Protein AF-A0A3P7G3M5-F1 (afdb_monomer)

Structure (mmCIF, N/CA/C/O backbone):
data_AF-A0A3P7G3M5-F1
#
_entry.id   AF-A0A3P7G3M5-F1
#
loop_
_atom_site.group_PDB
_atom_site.id
_atom_site.type_symbol
_atom_site.label_atom_id
_atom_site.label_alt_id
_atom_site.label_comp_id
_atom_site.label_asym_id
_atom_site.label_entity_id
_atom_site.label_seq_id
_atom_site.pdbx_PDB_ins_code
_atom_site.Cartn_x
_atom_site.Cartn_y
_atom_site.Cartn_z
_atom_site.occupancy
_atom_site.B_iso_or_equiv
_atom_site.auth_seq_id
_atom_site.auth_comp_id
_atom_site.auth_asym_id
_atom_site.auth_atom_id
_atom_site.pdbx_PDB_model_num
ATOM 1 N N . MET A 1 1 ? 0.185 27.797 77.629 1.00 41.34 1 MET A N 1
ATOM 2 C CA . MET A 1 1 ? 1.116 28.567 76.775 1.00 41.34 1 MET A CA 1
ATOM 3 C C . MET A 1 1 ? 1.809 27.583 75.846 1.00 41.34 1 MET A C 1
ATOM 5 O O . MET A 1 1 ? 2.399 26.635 76.341 1.00 41.34 1 MET A O 1
ATOM 9 N N . ARG A 1 2 ? 1.623 27.734 74.530 1.00 44.94 2 ARG A N 1
ATOM 10 C CA . ARG A 1 2 ? 2.120 26.836 73.474 1.00 44.94 2 ARG A CA 1
ATOM 11 C C . ARG A 1 2 ? 3.343 27.495 72.835 1.00 44.94 2 ARG A C 1
ATOM 13 O O . ARG A 1 2 ? 3.220 28.604 72.329 1.00 44.94 2 ARG A O 1
ATOM 20 N N . ALA A 1 3 ? 4.488 26.825 72.879 1.00 49.66 3 ALA A N 1
ATOM 21 C CA . ALA A 1 3 ? 5.672 27.153 72.094 1.00 49.66 3 ALA A CA 1
ATOM 22 C C . ALA A 1 3 ? 6.136 25.844 71.447 1.00 49.66 3 ALA A C 1
ATOM 24 O O . ALA A 1 3 ? 6.689 24.977 72.116 1.00 49.66 3 ALA A O 1
ATOM 25 N N . GLU A 1 4 ? 5.813 25.662 70.170 1.00 47.66 4 GLU A N 1
ATOM 26 C CA . GLU A 1 4 ? 6.265 24.513 69.387 1.00 47.66 4 GLU A CA 1
ATOM 27 C C . GLU A 1 4 ? 7.519 24.925 68.621 1.00 47.66 4 GLU A C 1
ATOM 29 O O . GLU A 1 4 ? 7.458 25.580 67.579 1.00 47.66 4 GLU A O 1
ATOM 34 N N . SER A 1 5 ? 8.670 24.575 69.188 1.00 60.69 5 SER A N 1
ATOM 35 C CA . SER A 1 5 ? 9.974 24.734 68.555 1.00 60.69 5 SER A CA 1
ATOM 36 C C . SER A 1 5 ? 10.139 23.690 67.452 1.00 60.69 5 SER A C 1
ATOM 38 O O . SER A 1 5 ? 10.129 22.488 67.706 1.00 60.69 5 SER A O 1
ATOM 40 N N . ARG A 1 6 ? 10.295 24.166 66.215 1.00 52.47 6 ARG A N 1
ATOM 41 C CA . ARG A 1 6 ? 10.628 23.363 65.036 1.00 52.47 6 ARG A CA 1
ATOM 42 C C . ARG A 1 6 ? 12.111 22.994 65.083 1.00 52.47 6 ARG A C 1
ATOM 44 O O . ARG A 1 6 ? 12.956 23.877 64.964 1.00 52.47 6 ARG A O 1
ATOM 51 N N . THR A 1 7 ? 12.435 21.712 65.214 1.00 51.41 7 THR A N 1
ATOM 52 C CA . THR A 1 7 ? 13.789 21.196 64.970 1.00 51.41 7 THR A CA 1
ATOM 53 C C . THR A 1 7 ? 13.814 20.455 63.638 1.00 51.41 7 THR A C 1
ATOM 55 O O . THR A 1 7 ? 13.176 19.415 63.487 1.00 51.41 7 THR A O 1
ATOM 58 N N . ASN A 1 8 ? 14.563 20.998 62.676 1.00 45.44 8 ASN A N 1
ATOM 59 C CA . ASN A 1 8 ? 14.985 20.297 61.467 1.00 45.44 8 ASN A CA 1
ATOM 60 C C . ASN A 1 8 ? 15.850 19.094 61.867 1.00 45.44 8 ASN A C 1
ATOM 62 O O . ASN A 1 8 ? 16.870 19.258 62.533 1.00 45.44 8 ASN A O 1
ATOM 66 N N . SER A 1 9 ? 15.488 17.893 61.430 1.00 54.66 9 SER A N 1
ATOM 67 C CA . SER A 1 9 ? 16.384 16.736 61.438 1.00 54.66 9 SER A CA 1
ATOM 68 C C . SER A 1 9 ? 16.331 16.099 60.059 1.00 54.66 9 SER A C 1
ATOM 70 O O . SER A 1 9 ? 15.367 15.436 59.694 1.00 54.66 9 SER A O 1
ATOM 72 N N . GLN A 1 10 ? 17.362 16.388 59.268 1.00 47.41 10 GLN A N 1
ATOM 73 C CA . GLN A 1 10 ? 17.670 15.679 58.035 1.00 47.41 10 GLN A CA 1
ATOM 74 C C . GLN A 1 10 ? 18.165 14.284 58.433 1.00 47.41 10 GLN A C 1
ATOM 76 O O . GLN A 1 10 ? 19.253 14.155 58.989 1.00 47.41 10 GLN A O 1
ATOM 81 N N . GLN A 1 11 ? 17.365 13.246 58.198 1.00 45.91 11 GLN A N 1
ATOM 82 C CA . GLN A 1 11 ? 17.856 11.870 58.181 1.00 45.91 11 GLN A CA 1
ATOM 83 C C . GLN A 1 11 ? 18.018 11.452 56.723 1.00 45.91 11 GLN A C 1
ATOM 85 O O . GLN A 1 11 ? 17.043 11.328 55.985 1.00 45.91 11 GLN A O 1
ATOM 90 N N . SER A 1 12 ? 19.273 11.291 56.313 1.00 48.16 12 SER A N 1
ATOM 91 C CA . SER A 1 12 ? 19.678 10.752 55.021 1.00 48.16 12 SER A CA 1
ATOM 92 C C . SER A 1 12 ? 19.168 9.316 54.886 1.00 48.16 12 SER A C 1
ATOM 94 O O . SER A 1 12 ? 19.568 8.444 55.657 1.00 48.16 12 SER A O 1
ATOM 96 N N . LEU A 1 13 ? 18.274 9.069 53.928 1.00 49.69 13 LEU A N 1
ATOM 97 C CA . LEU A 1 13 ? 17.876 7.716 53.546 1.00 49.69 13 LEU A CA 1
ATOM 98 C C . LEU A 1 13 ? 19.026 7.055 52.760 1.00 49.69 13 LEU A C 1
ATOM 100 O O . LEU A 1 13 ? 19.619 7.709 51.900 1.00 49.69 13 LEU A O 1
ATOM 104 N N . PRO A 1 14 ? 19.374 5.793 53.066 1.00 45.25 14 PRO A N 1
ATOM 105 C CA . PRO A 1 14 ? 20.473 5.087 52.423 1.00 45.25 14 PRO A CA 1
ATOM 106 C C . PRO A 1 14 ? 20.158 4.794 50.954 1.00 45.25 14 PRO A C 1
ATOM 108 O O . PRO A 1 14 ? 19.070 4.331 50.617 1.00 45.25 14 PRO A O 1
ATOM 111 N N . THR A 1 15 ? 21.145 5.049 50.097 1.00 45.09 15 THR A N 1
ATOM 112 C CA . THR A 1 15 ? 21.175 4.705 48.675 1.00 45.09 15 THR A CA 1
ATOM 113 C C . THR A 1 15 ? 21.096 3.184 48.532 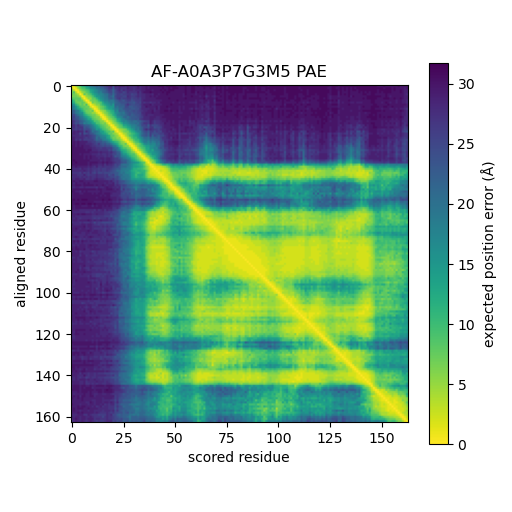1.00 45.09 15 THR A C 1
ATOM 115 O O . THR A 1 15 ? 22.099 2.486 48.674 1.00 45.09 15 THR A O 1
ATOM 118 N N . L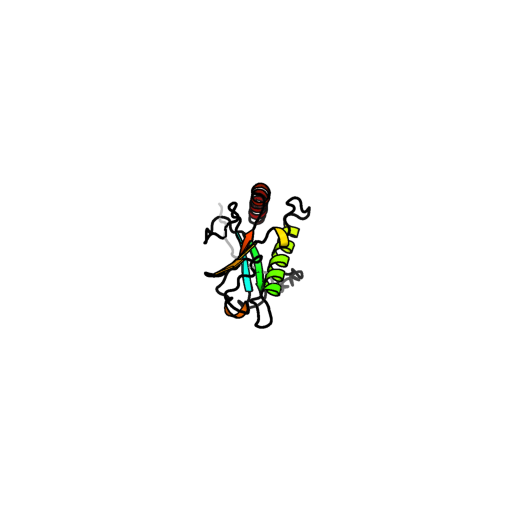EU A 1 16 ? 19.895 2.648 48.321 1.00 44.34 16 LEU A N 1
ATOM 119 C CA . LEU A 1 16 ? 19.744 1.289 47.809 1.00 44.34 16 LEU A CA 1
ATOM 120 C C . LEU A 1 16 ? 20.136 1.301 46.325 1.00 44.34 16 LEU A C 1
ATOM 122 O O . LEU A 1 16 ? 19.801 2.265 45.633 1.00 44.34 16 LEU A O 1
ATOM 126 N N . PRO A 1 17 ? 20.902 0.300 45.860 1.00 46.00 17 PRO A N 1
ATOM 127 C CA . PRO A 1 17 ? 21.402 0.273 44.500 1.00 46.00 17 PRO A CA 1
ATOM 128 C C . PRO A 1 17 ? 20.236 0.173 43.522 1.00 46.00 17 PRO A C 1
ATOM 130 O O . PRO A 1 17 ? 19.291 -0.586 43.732 1.00 46.00 17 PRO A O 1
ATOM 133 N N . ASP A 1 18 ? 20.354 0.989 42.486 1.00 48.81 18 ASP A N 1
ATOM 134 C CA . ASP A 1 18 ? 19.561 1.007 41.269 1.00 48.81 18 ASP A CA 1
ATOM 135 C C . ASP A 1 18 ? 19.656 -0.376 40.600 1.00 48.81 18 ASP A C 1
ATOM 137 O O . ASP A 1 18 ? 20.559 -0.654 39.815 1.00 48.81 18 ASP A O 1
ATOM 141 N N . ASP A 1 19 ? 18.794 -1.302 41.017 1.00 48.22 19 ASP A N 1
ATOM 142 C CA . ASP A 1 19 ? 18.482 -2.503 40.247 1.00 48.22 19 ASP A CA 1
ATOM 143 C C . ASP A 1 19 ? 17.458 -2.053 39.205 1.00 48.22 19 ASP A C 1
ATOM 145 O O . ASP A 1 19 ? 16.248 -2.105 39.429 1.00 48.22 19 ASP A O 1
ATOM 149 N N . ASP A 1 20 ? 17.961 -1.447 38.129 1.00 51.56 20 ASP A N 1
ATOM 150 C CA . ASP A 1 20 ? 17.154 -1.051 36.980 1.00 51.56 20 ASP A CA 1
ATOM 151 C C . ASP A 1 20 ? 16.558 -2.346 36.397 1.00 51.56 20 ASP A C 1
ATOM 153 O O . ASP A 1 20 ? 17.316 -3.216 35.943 1.00 51.56 20 ASP A O 1
ATOM 157 N N . PRO A 1 21 ? 15.231 -2.570 36.483 1.00 48.28 21 PRO A N 1
ATOM 158 C CA . PRO A 1 21 ? 14.643 -3.814 36.028 1.00 48.28 21 PRO A CA 1
ATOM 159 C C . PRO A 1 21 ? 14.906 -3.941 34.532 1.00 48.28 21 PRO A C 1
ATOM 161 O O . PRO A 1 21 ? 14.400 -3.159 33.726 1.00 48.28 21 PRO A O 1
ATOM 164 N N . VAL A 1 22 ? 15.695 -4.952 34.163 1.00 53.56 22 VAL A N 1
ATOM 165 C CA . VAL A 1 22 ? 15.894 -5.366 32.775 1.00 53.56 22 VAL A CA 1
ATOM 166 C C . VAL A 1 22 ? 14.525 -5.758 32.234 1.00 53.56 22 VAL A C 1
ATOM 168 O O . VAL A 1 22 ? 14.063 -6.884 32.414 1.00 53.56 22 VAL A O 1
ATOM 171 N N . TYR A 1 23 ? 13.836 -4.810 31.605 1.00 54.25 23 TYR A N 1
ATOM 172 C CA . TYR A 1 23 ? 12.651 -5.109 30.826 1.00 54.25 23 TYR A CA 1
ATOM 173 C C . TYR A 1 23 ? 13.112 -5.976 29.657 1.00 54.25 23 TYR A C 1
ATOM 175 O O . TYR A 1 23 ? 13.636 -5.476 28.662 1.00 54.25 23 TYR A O 1
ATOM 183 N N . GLU A 1 24 ? 12.941 -7.293 29.782 1.00 45.28 24 GLU A N 1
ATOM 184 C CA . GLU A 1 24 ? 12.955 -8.182 28.629 1.00 45.28 24 GLU A CA 1
ATOM 185 C C . GLU A 1 24 ? 11.772 -7.784 27.747 1.00 45.28 24 GLU A C 1
ATOM 187 O O . GLU A 1 24 ? 10.619 -8.135 28.000 1.00 45.28 24 GLU A O 1
ATOM 192 N N . ILE A 1 25 ? 12.050 -6.960 26.738 1.00 48.84 25 ILE A N 1
ATOM 193 C CA . ILE A 1 25 ? 11.055 -6.585 25.742 1.00 48.84 25 ILE A CA 1
ATOM 194 C C . ILE A 1 25 ? 10.725 -7.874 24.976 1.00 48.84 25 ILE A C 1
ATOM 196 O O . ILE A 1 25 ? 11.638 -8.484 24.408 1.00 48.84 25 ILE A O 1
ATOM 200 N N . PRO A 1 26 ? 9.457 -8.326 24.957 1.00 39.97 26 PRO A N 1
ATOM 201 C CA . PRO A 1 26 ? 9.079 -9.504 24.191 1.00 39.97 26 PRO A CA 1
ATOM 202 C C . PRO A 1 26 ? 9.456 -9.296 22.718 1.00 39.97 26 PRO A C 1
ATOM 204 O O . PRO A 1 26 ? 9.437 -8.153 22.252 1.00 39.97 26 PRO A O 1
ATOM 207 N N . PRO A 1 27 ? 9.780 -10.362 21.961 1.00 44.12 27 PRO A N 1
ATOM 208 C CA . PRO A 1 27 ? 10.059 -10.264 20.534 1.00 44.12 27 PRO A CA 1
ATOM 209 C C . PRO A 1 27 ? 8.760 -9.915 19.800 1.00 44.12 27 PRO A C 1
ATOM 211 O O . PRO A 1 27 ? 8.088 -10.767 19.226 1.00 44.12 27 PRO A O 1
ATOM 214 N N . ASN A 1 28 ? 8.363 -8.649 19.869 1.00 42.62 28 ASN A N 1
ATOM 215 C CA . ASN A 1 28 ? 7.267 -8.117 19.097 1.00 42.62 28 ASN A CA 1
ATOM 216 C C . ASN A 1 28 ? 7.822 -7.878 17.694 1.00 42.62 28 ASN A C 1
ATOM 218 O O . ASN A 1 28 ? 8.893 -7.291 17.540 1.00 42.62 28 ASN A O 1
ATOM 222 N N . ASN A 1 29 ? 7.124 -8.363 16.670 1.00 43.28 29 ASN A N 1
ATOM 223 C CA . ASN A 1 29 ? 7.516 -8.319 15.255 1.00 43.28 29 ASN A CA 1
ATOM 224 C C . ASN A 1 29 ? 7.605 -6.889 14.659 1.00 43.28 29 ASN A C 1
ATOM 226 O O . ASN A 1 29 ? 7.444 -6.689 13.458 1.00 43.28 29 ASN A O 1
ATOM 230 N N . GLU A 1 30 ? 7.907 -5.880 15.465 1.00 43.56 30 GLU A N 1
ATOM 231 C CA . GLU A 1 30 ? 8.041 -4.476 15.096 1.00 43.56 30 GLU A CA 1
ATOM 232 C C . GLU A 1 30 ? 9.486 -4.189 14.664 1.00 43.56 30 GLU A C 1
ATOM 234 O O . GLU A 1 30 ? 10.211 -3.420 15.293 1.00 43.56 30 GLU A O 1
ATOM 239 N N . ARG A 1 31 ? 9.933 -4.826 13.570 1.00 47.72 31 ARG A N 1
ATOM 240 C CA . ARG A 1 31 ? 11.308 -4.683 13.038 1.00 47.72 31 ARG A CA 1
ATOM 241 C C . ARG A 1 31 ? 11.731 -3.243 12.702 1.00 47.72 31 ARG A C 1
ATOM 243 O O . ARG A 1 31 ? 12.909 -3.030 12.446 1.00 47.72 31 ARG A O 1
ATOM 250 N N . CYS A 1 32 ? 10.824 -2.266 12.707 1.00 48.97 32 CYS A N 1
ATOM 251 C CA . CYS A 1 32 ? 11.118 -0.892 12.293 1.00 48.97 32 CYS A CA 1
ATOM 252 C C . CYS A 1 32 ? 11.281 0.135 13.431 1.00 48.97 32 CYS A C 1
ATOM 254 O O . CYS A 1 32 ? 11.642 1.266 13.125 1.00 48.97 32 CYS A O 1
ATOM 256 N N . LEU A 1 33 ? 11.055 -0.192 14.714 1.00 46.25 33 LEU A N 1
ATOM 257 C CA . LEU A 1 33 ? 11.125 0.832 15.782 1.00 46.25 33 LEU A CA 1
ATOM 258 C C . LEU A 1 33 ? 12.450 0.879 16.560 1.00 46.25 33 LEU A C 1
ATOM 260 O O . LEU A 1 33 ? 12.738 1.886 17.197 1.00 46.25 33 LEU A O 1
ATOM 264 N N . THR A 1 34 ? 13.282 -0.164 16.506 1.00 45.03 34 THR A N 1
ATOM 265 C CA . THR A 1 34 ? 14.502 -0.257 17.338 1.00 45.03 34 THR A CA 1
ATOM 266 C C . THR A 1 34 ? 15.811 0.019 16.593 1.00 45.03 34 THR A C 1
ATOM 268 O O . THR A 1 34 ? 16.887 -0.047 17.183 1.00 45.03 34 THR A O 1
ATOM 271 N N . GLY A 1 35 ? 15.751 0.372 15.308 1.00 38.75 35 GLY A N 1
ATOM 272 C CA . GLY A 1 35 ? 16.919 0.763 14.527 1.00 38.75 35 GLY A CA 1
ATOM 273 C C . GLY A 1 35 ? 16.986 2.274 14.357 1.00 38.75 35 GLY A C 1
ATOM 274 O O . GLY A 1 35 ? 16.055 2.876 13.840 1.00 38.75 35 GLY A O 1
ATOM 275 N N . ASN A 1 36 ? 18.121 2.876 14.701 1.00 44.78 36 ASN A N 1
ATOM 276 C CA . ASN A 1 36 ? 18.496 4.273 14.437 1.00 44.78 36 ASN A CA 1
ATOM 277 C C . ASN A 1 36 ? 18.565 4.644 12.924 1.00 44.78 36 ASN A C 1
ATOM 279 O O . ASN A 1 36 ? 19.380 5.470 12.518 1.00 44.78 36 ASN A O 1
ATOM 283 N N . GLY A 1 37 ? 17.768 4.016 12.059 1.00 50.28 37 GLY A N 1
ATOM 284 C CA . GLY A 1 37 ? 17.806 4.160 10.610 1.00 50.28 37 GLY A CA 1
ATOM 285 C C . GLY A 1 37 ? 16.403 4.347 10.053 1.00 50.28 37 GLY A C 1
ATOM 286 O O . GLY A 1 37 ? 15.597 3.424 10.058 1.00 50.28 37 GLY A O 1
ATOM 287 N N . THR A 1 38 ? 16.151 5.540 9.529 1.00 66.12 38 THR A N 1
ATOM 288 C CA . THR A 1 38 ? 14.947 6.026 8.835 1.00 66.12 38 THR A CA 1
ATOM 289 C C . THR A 1 38 ? 14.658 5.298 7.512 1.00 66.12 38 THR A C 1
ATOM 291 O O . THR A 1 38 ? 14.308 5.918 6.514 1.00 66.12 38 THR A O 1
ATOM 294 N N . ASN A 1 39 ? 14.838 3.980 7.462 1.00 82.38 39 ASN A N 1
ATOM 295 C CA . ASN A 1 39 ? 14.709 3.185 6.245 1.00 82.38 39 ASN A CA 1
ATOM 296 C C . ASN A 1 39 ? 13.369 2.445 6.184 1.00 82.38 39 ASN A C 1
ATOM 298 O O . ASN A 1 39 ? 13.295 1.409 5.534 1.00 82.38 39 ASN A O 1
ATOM 302 N N . CYS A 1 40 ? 12.330 2.931 6.862 1.00 86.94 40 CYS A N 1
ATOM 303 C CA . CYS A 1 40 ? 10.996 2.351 6.772 1.00 86.94 40 CYS A CA 1
ATOM 304 C C . CYS A 1 40 ? 10.010 3.369 6.192 1.00 86.94 40 CYS A C 1
ATOM 306 O O . CYS A 1 40 ? 10.090 4.559 6.488 1.00 86.94 40 CYS A O 1
ATOM 308 N N . LEU A 1 41 ? 9.088 2.883 5.367 1.00 90.00 41 LEU A N 1
ATOM 309 C CA . LEU A 1 41 ? 7.962 3.630 4.826 1.00 90.00 41 LEU A CA 1
ATOM 310 C C . LEU A 1 41 ? 6.760 3.408 5.737 1.00 90.00 41 LEU A C 1
ATOM 312 O O . LEU A 1 41 ? 6.452 2.266 6.091 1.00 90.00 41 LEU A O 1
ATOM 316 N N . LYS A 1 42 ? 6.069 4.483 6.109 1.00 91.56 42 LYS A N 1
ATOM 317 C CA . LYS A 1 42 ? 4.790 4.371 6.807 1.00 91.56 42 LYS A CA 1
ATOM 318 C C . LYS A 1 42 ? 3.730 3.895 5.823 1.00 91.56 42 LYS A C 1
ATOM 320 O O . LYS A 1 42 ? 3.651 4.409 4.710 1.00 91.56 42 LYS A O 1
ATOM 325 N N . VAL A 1 43 ? 2.903 2.944 6.245 1.00 91.81 43 VAL A N 1
ATOM 326 C CA . VAL A 1 43 ? 1.791 2.437 5.440 1.00 91.81 43 VAL A CA 1
ATOM 327 C C . VAL A 1 43 ? 0.473 2.807 6.100 1.00 91.81 43 VAL A C 1
ATOM 329 O O . VAL A 1 43 ? 0.197 2.430 7.245 1.00 91.81 43 VAL A O 1
ATOM 332 N N . THR A 1 44 ? -0.348 3.547 5.366 1.00 89.94 44 THR A N 1
ATOM 333 C CA . THR A 1 44 ? -1.717 3.886 5.739 1.00 89.94 44 THR A CA 1
ATOM 334 C C . THR A 1 44 ? -2.709 3.227 4.792 1.00 89.94 44 THR A C 1
ATOM 336 O O . THR A 1 44 ? -2.397 2.910 3.647 1.00 89.94 44 THR A O 1
ATOM 339 N N . VAL A 1 45 ? -3.927 3.016 5.273 1.00 85.75 45 VAL A N 1
ATOM 340 C CA . VAL A 1 45 ? -5.070 2.599 4.462 1.00 85.75 45 VAL A CA 1
ATOM 341 C C . VAL A 1 45 ? -6.009 3.786 4.343 1.00 85.75 45 VAL A C 1
ATOM 343 O O . VAL A 1 45 ? -6.423 4.352 5.357 1.00 85.75 45 VAL A O 1
ATOM 346 N N . SER A 1 46 ? -6.345 4.159 3.111 1.00 76.62 46 SER A N 1
ATOM 347 C CA . SER A 1 46 ? -7.426 5.095 2.830 1.00 76.62 46 SER A CA 1
ATOM 348 C C . SER A 1 46 ? -8.694 4.311 2.529 1.00 76.62 46 SER A C 1
ATOM 350 O O . SER A 1 46 ? -8.726 3.472 1.627 1.00 76.62 46 SER A O 1
ATOM 352 N N . VAL A 1 47 ? -9.751 4.592 3.284 1.00 65.56 47 VAL A N 1
ATOM 353 C CA . VAL A 1 47 ? -11.070 4.021 3.024 1.00 65.56 47 VAL A CA 1
ATOM 354 C C . VAL A 1 47 ? -11.864 5.012 2.177 1.00 65.56 47 VAL A C 1
ATOM 356 O O . VAL A 1 47 ? -12.493 5.928 2.704 1.00 65.56 47 VAL A O 1
ATOM 359 N N . ASP A 1 48 ? -11.822 4.847 0.852 1.00 61.16 48 ASP A N 1
ATOM 360 C CA . ASP A 1 48 ? -12.711 5.566 -0.065 1.00 61.16 48 ASP A CA 1
ATOM 361 C C . ASP A 1 48 ? -13.814 4.633 -0.582 1.00 61.16 48 ASP A C 1
ATOM 363 O O . ASP A 1 48 ? -13.574 3.673 -1.310 1.00 61.16 48 ASP A O 1
ATOM 367 N N . PHE A 1 49 ? -15.063 4.961 -0.250 1.00 53.88 49 PHE A N 1
ATOM 368 C CA . PHE A 1 49 ? -16.263 4.260 -0.719 1.00 53.88 49 PHE A CA 1
ATOM 369 C C . PHE A 1 49 ? -16.526 4.410 -2.220 1.00 53.88 49 PHE A C 1
ATOM 371 O O . PHE A 1 49 ? -17.504 3.853 -2.729 1.00 53.88 49 PHE A O 1
ATOM 378 N N . SER A 1 50 ? -15.741 5.236 -2.914 1.00 59.97 50 SER A N 1
ATOM 379 C CA . SER A 1 50 ? -15.877 5.443 -4.349 1.00 59.97 50 SER A CA 1
ATOM 380 C C . SER A 1 50 ? -15.231 4.330 -5.179 1.00 59.97 50 SER A C 1
ATOM 382 O O . SER A 1 50 ? -15.622 4.159 -6.332 1.00 59.97 50 SER A O 1
ATOM 384 N N . GLY A 1 51 ? -14.268 3.582 -4.616 1.00 55.53 51 GLY A N 1
ATOM 385 C CA . GLY A 1 51 ? -13.442 2.632 -5.370 1.00 55.53 51 GLY A CA 1
ATOM 386 C C . GLY A 1 51 ? -12.546 3.299 -6.423 1.00 55.53 51 GLY A C 1
ATOM 387 O O . GLY A 1 51 ? -12.011 2.619 -7.295 1.00 55.53 51 GLY A O 1
ATOM 388 N N . LEU A 1 52 ? -12.412 4.628 -6.381 1.00 58.88 52 LEU A N 1
ATOM 389 C CA . LEU A 1 52 ? -11.574 5.403 -7.286 1.00 58.88 52 LEU A CA 1
ATOM 390 C C . LEU A 1 52 ? -10.279 5.799 -6.580 1.00 58.88 52 LEU A C 1
ATOM 392 O O . LEU A 1 52 ? -10.271 6.167 -5.408 1.00 58.88 52 LEU A O 1
ATOM 396 N N . LEU A 1 53 ? -9.193 5.814 -7.343 1.00 56.66 53 LEU A N 1
ATOM 397 C CA . LEU A 1 53 ? -7.890 6.313 -6.920 1.00 56.66 53 LEU A CA 1
ATOM 398 C C . LEU A 1 53 ? -7.922 7.850 -6.847 1.00 56.66 53 LEU A C 1
ATOM 400 O O . LEU A 1 53 ? -7.500 8.545 -7.772 1.00 56.66 53 LEU A O 1
ATOM 404 N N . ARG A 1 54 ? -8.522 8.405 -5.788 1.00 58.56 54 ARG A N 1
ATOM 405 C CA . ARG A 1 54 ? -8.621 9.859 -5.601 1.00 58.56 54 ARG A CA 1
ATOM 406 C C . ARG A 1 54 ? -7.399 10.419 -4.851 1.00 58.56 54 ARG A C 1
ATOM 408 O O . ARG A 1 54 ? -6.959 9.814 -3.864 1.00 58.56 54 ARG A O 1
ATOM 415 N N . PRO A 1 55 ? -6.881 11.595 -5.257 1.00 55.16 55 PRO A N 1
ATOM 416 C CA . PRO A 1 55 ? -5.821 12.293 -4.532 1.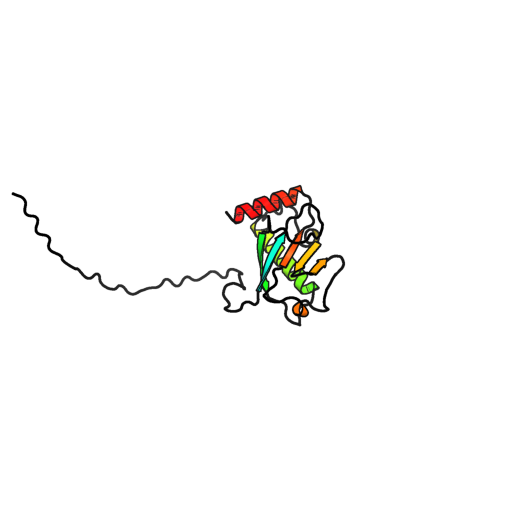00 55.16 55 PRO A CA 1
ATOM 417 C C . PRO A 1 55 ? -6.210 12.661 -3.093 1.00 55.16 55 PRO A C 1
ATOM 419 O O . PRO A 1 55 ? -7.392 12.763 -2.759 1.00 55.16 55 PRO A O 1
ATOM 422 N N . ARG A 1 56 ? -5.182 12.849 -2.254 1.00 55.38 56 ARG A N 1
ATOM 423 C CA . ARG A 1 56 ? -5.227 13.015 -0.788 1.00 55.38 56 ARG A CA 1
ATOM 424 C C . ARG A 1 56 ? -6.460 13.724 -0.205 1.00 55.38 56 ARG A C 1
ATOM 426 O O . ARG A 1 56 ? -6.636 14.930 -0.349 1.00 55.38 56 ARG A O 1
ATOM 433 N N . SER A 1 57 ? -7.208 12.975 0.606 1.00 54.00 57 SER A N 1
ATOM 434 C CA . SER A 1 57 ? -7.987 13.491 1.734 1.00 54.00 57 SER A CA 1
ATOM 435 C C . SER A 1 57 ? -7.453 12.800 2.985 1.00 54.00 57 SER A C 1
ATOM 437 O O . SER A 1 57 ? -7.634 11.599 3.135 1.00 54.00 57 SER A O 1
ATOM 439 N N . LEU A 1 58 ? -6.802 13.556 3.874 1.00 55.34 58 LEU A N 1
ATOM 440 C CA . LEU A 1 58 ? -6.242 13.047 5.138 1.00 55.34 58 LEU A CA 1
ATOM 441 C C . LEU A 1 58 ? -7.316 12.554 6.126 1.00 55.34 58 LEU A C 1
ATOM 443 O O . LEU A 1 58 ? -6.999 11.903 7.120 1.00 55.34 58 LEU A O 1
ATOM 447 N N . ALA A 1 59 ? -8.588 12.892 5.901 1.00 54.56 59 ALA A N 1
ATOM 448 C CA . ALA A 1 59 ? -9.673 12.476 6.777 1.00 54.56 59 ALA A CA 1
ATOM 449 C C . ALA A 1 59 ? -9.952 10.972 6.603 1.00 54.56 59 ALA A C 1
ATOM 451 O O . ALA A 1 59 ? -10.493 10.566 5.577 1.00 54.56 59 ALA A O 1
ATOM 452 N N . GLY A 1 60 ? -9.609 10.167 7.615 1.00 64.75 60 GLY A N 1
ATOM 453 C CA . GLY A 1 60 ? -9.948 8.739 7.682 1.00 64.75 60 GLY A CA 1
ATOM 454 C C . GLY A 1 60 ? -8.829 7.765 7.305 1.00 64.75 60 GLY A C 1
ATOM 455 O O . GLY A 1 60 ? -9.105 6.583 7.123 1.00 64.75 60 GLY A O 1
ATOM 456 N N . GLU A 1 61 ? -7.582 8.226 7.184 1.00 73.94 61 GLU A N 1
ATOM 457 C CA . GLU A 1 61 ? -6.443 7.332 6.954 1.00 73.94 61 GLU A CA 1
ATOM 458 C C . GLU A 1 61 ? -6.005 6.649 8.254 1.00 73.94 61 GLU A C 1
ATOM 460 O O . GLU A 1 61 ? -5.757 7.306 9.268 1.00 73.94 61 GLU A O 1
ATOM 465 N N . VAL A 1 62 ? -5.874 5.323 8.218 1.00 81.38 62 VAL A N 1
ATOM 466 C CA . VAL A 1 62 ? -5.444 4.522 9.371 1.00 81.38 62 VAL A CA 1
ATOM 467 C C . VAL A 1 62 ? -4.049 3.983 9.113 1.00 81.38 62 VAL A C 1
ATOM 469 O O . VAL A 1 62 ? -3.806 3.347 8.091 1.00 81.38 62 VAL A O 1
ATOM 472 N N . SER A 1 63 ? -3.129 4.215 10.047 1.00 86.81 63 SER A N 1
ATOM 473 C CA . SER A 1 63 ? -1.79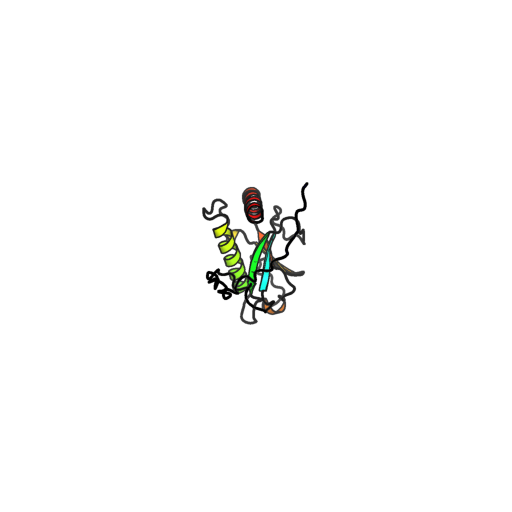3 3.619 9.993 1.00 86.81 63 SER A CA 1
ATOM 474 C C . SER A 1 63 ? -1.880 2.133 10.328 1.00 86.81 63 SER A C 1
ATOM 476 O O . SER A 1 63 ? -2.294 1.784 11.432 1.00 86.81 63 SER A O 1
ATOM 478 N N . ILE A 1 64 ? -1.458 1.270 9.404 1.00 88.62 64 ILE A N 1
ATOM 479 C CA . ILE A 1 64 ? -1.438 -0.187 9.619 1.00 88.62 64 ILE A CA 1
ATOM 480 C C . ILE A 1 64 ? -0.047 -0.716 9.972 1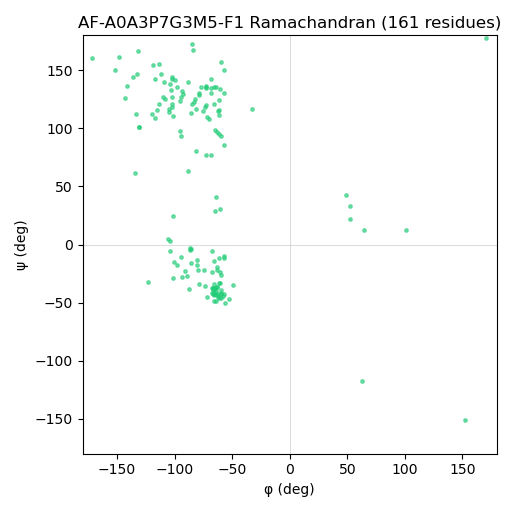.00 88.62 64 ILE A C 1
ATOM 482 O O . ILE A 1 64 ? 0.083 -1.826 10.481 1.00 88.62 64 ILE A O 1
ATOM 486 N N . GLY A 1 65 ? 0.996 0.088 9.749 1.00 90.75 65 GLY A N 1
ATOM 487 C CA . GLY A 1 65 ? 2.351 -0.234 10.172 1.00 90.75 65 GLY A CA 1
ATOM 488 C C . GLY A 1 65 ? 3.409 0.408 9.291 1.00 90.75 65 GLY A C 1
ATOM 489 O O . GLY A 1 65 ? 3.207 1.484 8.726 1.00 90.75 65 GLY A O 1
ATOM 490 N N . PHE A 1 66 ? 4.546 -0.272 9.203 1.00 91.88 66 PHE A N 1
ATOM 491 C CA . PHE A 1 66 ? 5.718 0.176 8.468 1.00 91.88 66 PHE A CA 1
ATOM 492 C C . PHE A 1 66 ? 6.300 -0.983 7.669 1.00 91.88 66 PHE A C 1
ATOM 494 O O . PHE A 1 66 ? 6.328 -2.115 8.153 1.00 91.88 66 PHE A O 1
ATOM 501 N N . ILE A 1 67 ? 6.808 -0.681 6.480 1.00 92.75 67 ILE A N 1
ATOM 502 C CA . ILE A 1 67 ? 7.574 -1.622 5.659 1.00 92.75 67 ILE A CA 1
ATOM 503 C C . ILE A 1 67 ? 8.978 -1.089 5.428 1.00 92.75 67 ILE A C 1
ATOM 505 O O . ILE A 1 67 ? 9.210 0.116 5.455 1.00 92.75 67 ILE A O 1
ATOM 509 N N . GLN A 1 68 ? 9.921 -1.985 5.177 1.00 91.56 68 GLN A N 1
ATOM 510 C CA . GLN A 1 68 ? 11.288 -1.605 4.853 1.00 91.56 68 GLN A CA 1
ATOM 511 C C . GLN A 1 68 ? 11.345 -0.921 3.478 1.00 91.56 68 GLN A C 1
ATOM 513 O O . GLN A 1 68 ? 10.663 -1.331 2.539 1.00 91.56 68 GLN A O 1
ATOM 518 N N . LEU A 1 69 ? 12.199 0.096 3.344 1.00 91.62 69 LEU A N 1
ATOM 519 C CA . LEU A 1 69 ? 12.497 0.714 2.057 1.00 91.62 69 LEU A CA 1
ATOM 520 C C . LEU A 1 69 ? 13.017 -0.361 1.083 1.00 91.62 69 LEU A C 1
ATOM 522 O O . LEU A 1 69 ? 13.929 -1.112 1.452 1.00 91.62 69 LEU A O 1
ATOM 526 N N . PRO A 1 70 ? 12.470 -0.452 -0.141 1.00 92.00 70 PRO A N 1
ATOM 527 C CA . PRO A 1 70 ? 12.872 -1.477 -1.090 1.00 92.00 70 PRO A CA 1
ATOM 528 C C . PRO A 1 70 ? 14.326 -1.275 -1.522 1.00 92.00 70 PRO A C 1
ATOM 530 O O . PRO A 1 70 ? 14.756 -0.163 -1.825 1.00 92.00 70 PRO A O 1
ATOM 533 N N . SER A 1 71 ? 15.090 -2.366 -1.565 1.00 91.81 71 SER A N 1
ATOM 534 C CA . SER A 1 71 ? 16.427 -2.385 -2.163 1.00 91.81 71 SER A CA 1
ATOM 535 C C . SER A 1 71 ? 16.346 -2.624 -3.673 1.00 91.81 71 SER A C 1
ATOM 537 O O . SER A 1 71 ? 15.299 -2.984 -4.210 1.00 91.81 71 SER A O 1
ATOM 539 N N . SER A 1 72 ? 17.480 -2.507 -4.368 1.00 90.88 72 SER A N 1
ATOM 540 C CA . SER A 1 72 ? 17.584 -2.763 -5.812 1.00 90.88 72 SER A CA 1
ATOM 541 C C . SER A 1 72 ? 17.242 -4.198 -6.242 1.00 90.88 72 SER A C 1
ATOM 543 O O . SER A 1 72 ? 17.106 -4.461 -7.433 1.00 90.88 72 SER A O 1
ATOM 545 N N . THR A 1 73 ? 17.109 -5.133 -5.296 1.00 92.44 73 THR A N 1
ATOM 546 C CA . THR A 1 73 ? 16.715 -6.527 -5.555 1.00 92.44 73 THR A CA 1
ATOM 547 C C . THR A 1 73 ? 15.215 -6.772 -5.397 1.00 92.44 73 THR A C 1
ATOM 549 O O . THR A 1 73 ? 14.748 -7.858 -5.728 1.00 92.44 73 THR A O 1
ATOM 552 N N . ILE A 1 74 ? 14.466 -5.813 -4.848 1.00 93.94 74 ILE A N 1
ATOM 553 C CA . ILE A 1 74 ? 13.023 -5.936 -4.633 1.00 93.94 74 ILE A CA 1
ATOM 554 C C . ILE A 1 74 ? 12.307 -5.534 -5.919 1.00 93.94 74 ILE A C 1
ATOM 556 O O . ILE A 1 74 ? 12.469 -4.411 -6.391 1.00 93.94 74 ILE A O 1
ATOM 560 N N . THR A 1 75 ? 11.522 -6.451 -6.482 1.00 95.06 75 THR A N 1
ATOM 561 C CA . THR A 1 75 ? 10.622 -6.148 -7.600 1.00 95.06 75 THR A CA 1
ATOM 562 C C . THR A 1 75 ? 9.309 -5.574 -7.082 1.00 95.06 75 THR A C 1
ATOM 564 O O . THR A 1 75 ? 9.014 -5.645 -5.886 1.00 95.06 75 THR A O 1
ATOM 567 N N . TRP A 1 76 ? 8.503 -5.018 -7.982 1.00 94.88 76 TRP A N 1
ATOM 568 C CA . TRP A 1 76 ? 7.178 -4.532 -7.620 1.00 94.88 76 TRP A CA 1
ATOM 569 C C . TRP A 1 76 ? 6.289 -5.640 -7.054 1.00 94.88 76 TRP A C 1
ATOM 571 O O . TRP A 1 76 ? 5.641 -5.425 -6.044 1.00 94.88 76 TRP A O 1
ATOM 581 N N . GLU A 1 77 ? 6.346 -6.848 -7.607 1.00 93.56 77 GLU A N 1
ATOM 582 C CA . GLU A 1 77 ? 5.550 -7.986 -7.136 1.00 93.56 77 GLU A CA 1
ATOM 583 C C . GLU A 1 77 ? 5.944 -8.417 -5.715 1.00 93.56 77 GLU A C 1
ATOM 585 O O . GLU A 1 77 ? 5.087 -8.775 -4.909 1.00 93.56 77 GLU A O 1
ATOM 590 N N . ILE A 1 78 ? 7.241 -8.364 -5.386 1.00 94.75 78 ILE A N 1
ATOM 591 C CA . ILE A 1 78 ? 7.722 -8.640 -4.024 1.00 94.75 78 ILE A CA 1
ATOM 592 C C . ILE A 1 78 ? 7.241 -7.544 -3.069 1.00 94.75 78 ILE A C 1
ATOM 594 O O . ILE A 1 78 ? 6.820 -7.837 -1.954 1.00 94.75 78 ILE A O 1
ATOM 598 N N . PHE A 1 79 ? 7.284 -6.285 -3.503 1.00 95.06 79 PHE A N 1
ATOM 599 C CA . PHE A 1 79 ? 6.816 -5.160 -2.701 1.00 95.06 79 PHE A CA 1
ATOM 600 C C . PHE A 1 79 ? 5.297 -5.204 -2.464 1.00 95.06 79 PHE A C 1
ATOM 602 O O . PHE A 1 79 ? 4.851 -5.008 -1.334 1.00 95.06 79 PHE A O 1
ATOM 609 N N . ASP A 1 80 ? 4.515 -5.538 -3.493 1.00 94.62 80 ASP A N 1
ATOM 610 C CA . ASP A 1 80 ? 3.070 -5.754 -3.399 1.00 94.62 80 ASP A CA 1
ATOM 611 C C . ASP A 1 80 ? 2.763 -6.865 -2.376 1.00 94.62 80 ASP A C 1
ATOM 613 O O . ASP A 1 80 ? 1.914 -6.696 -1.502 1.00 94.62 80 ASP A O 1
ATOM 617 N N . ALA A 1 81 ? 3.511 -7.975 -2.414 1.00 94.31 81 ALA A N 1
ATOM 618 C CA . ALA A 1 81 ? 3.352 -9.077 -1.466 1.00 94.31 81 ALA A CA 1
ATOM 619 C C . ALA A 1 81 ? 3.664 -8.678 -0.009 1.00 94.31 81 ALA A C 1
ATOM 621 O O . ALA A 1 81 ? 2.983 -9.136 0.911 1.00 94.31 81 ALA A O 1
ATOM 622 N N . GLU A 1 82 ? 4.654 -7.810 0.223 1.00 94.62 82 GLU A N 1
ATOM 623 C CA . GLU A 1 82 ? 4.943 -7.274 1.562 1.00 94.62 82 GLU A CA 1
ATOM 624 C C . GLU A 1 82 ? 3.804 -6.377 2.075 1.00 94.62 82 GLU A C 1
ATOM 626 O O . GLU A 1 82 ? 3.444 -6.451 3.252 1.00 94.62 82 GLU A O 1
ATOM 631 N N . LEU A 1 83 ? 3.180 -5.580 1.198 1.00 94.38 83 LEU A N 1
ATOM 632 C CA . LEU A 1 83 ? 1.996 -4.789 1.549 1.00 94.38 83 LEU A CA 1
ATOM 633 C C . LEU A 1 83 ? 0.790 -5.674 1.876 1.00 94.38 83 LEU A C 1
ATOM 635 O O . LEU A 1 83 ? 0.103 -5.424 2.867 1.00 94.38 83 LEU A O 1
ATOM 639 N N . PHE A 1 84 ? 0.549 -6.719 1.081 1.00 93.88 84 PHE A N 1
ATOM 640 C CA . PHE A 1 84 ? -0.527 -7.682 1.329 1.00 93.88 84 PHE A CA 1
ATOM 641 C C . PHE A 1 84 ? -0.359 -8.366 2.674 1.00 93.88 84 PHE A C 1
ATOM 643 O O . PHE A 1 84 ? -1.294 -8.411 3.470 1.00 93.88 84 PHE A O 1
ATOM 650 N N . LYS A 1 85 ? 0.862 -8.812 2.967 1.00 93.62 85 LYS A N 1
ATOM 651 C CA . LYS A 1 85 ? 1.191 -9.423 4.246 1.00 93.62 85 LYS A CA 1
ATOM 652 C C . LYS A 1 85 ? 0.983 -8.460 5.413 1.00 93.62 85 LYS A C 1
ATOM 654 O O . LYS A 1 85 ? 0.375 -8.852 6.403 1.00 93.62 85 LYS A O 1
ATOM 659 N N . LEU A 1 86 ? 1.442 -7.210 5.304 1.00 93.19 86 LEU A N 1
ATOM 660 C CA . LEU A 1 86 ? 1.221 -6.207 6.349 1.00 93.19 86 LEU A CA 1
ATOM 661 C C . LEU A 1 86 ? -0.277 -5.972 6.590 1.00 93.19 86 LEU A C 1
ATOM 663 O O . LEU A 1 86 ? -0.709 -5.857 7.737 1.00 93.19 86 LEU A O 1
ATOM 667 N N . PHE A 1 87 ? -1.064 -5.905 5.515 1.00 90.88 87 PHE A N 1
ATOM 668 C CA . PHE A 1 87 ? -2.508 -5.749 5.606 1.00 90.88 87 PHE A CA 1
ATOM 669 C C . PHE A 1 87 ? -3.169 -6.955 6.278 1.00 90.88 87 PHE A C 1
ATOM 671 O O . PHE A 1 87 ? -3.940 -6.765 7.214 1.00 90.88 87 PHE A O 1
ATOM 678 N N . ASP A 1 88 ? -2.838 -8.179 5.867 1.00 89.75 88 ASP A N 1
ATOM 679 C CA . ASP A 1 88 ? -3.399 -9.404 6.446 1.00 89.75 88 ASP A CA 1
ATOM 680 C C . ASP A 1 88 ? -3.000 -9.575 7.922 1.00 89.75 88 ASP A C 1
ATOM 682 O O . ASP A 1 88 ? -3.840 -9.926 8.751 1.00 89.75 88 ASP A O 1
ATOM 686 N N . ASP A 1 89 ? -1.751 -9.257 8.280 1.00 89.81 89 ASP A N 1
ATOM 687 C CA . ASP A 1 89 ? -1.267 -9.260 9.666 1.00 89.81 89 ASP A CA 1
ATOM 688 C C . ASP A 1 89 ? -2.018 -8.230 10.525 1.00 89.81 89 ASP A C 1
ATOM 690 O O . ASP A 1 89 ? -2.293 -8.472 11.705 1.00 89.81 89 ASP A O 1
ATOM 694 N N . TYR A 1 90 ? -2.362 -7.074 9.951 1.00 88.00 90 TYR A N 1
ATOM 695 C CA . TYR A 1 90 ? -3.180 -6.071 10.623 1.00 88.00 90 TYR A CA 1
ATOM 696 C C . TYR A 1 90 ? -4.644 -6.533 10.731 1.00 88.00 90 TYR A C 1
ATOM 698 O O . TYR A 1 90 ? -5.209 -6.484 11.823 1.00 88.00 90 TYR A O 1
ATOM 706 N N . MET A 1 91 ? -5.242 -7.071 9.661 1.00 84.50 91 MET A N 1
ATOM 707 C CA . MET A 1 91 ? -6.602 -7.628 9.677 1.00 84.50 91 MET A CA 1
ATOM 708 C C . MET A 1 91 ? -6.749 -8.741 10.715 1.00 84.50 91 MET A C 1
ATOM 710 O O . MET A 1 91 ? -7.713 -8.744 11.472 1.00 84.50 91 MET A O 1
ATOM 714 N N . ALA A 1 92 ? -5.770 -9.640 10.830 1.00 86.19 92 ALA A N 1
ATOM 715 C CA . ALA A 1 92 ? -5.795 -10.729 11.804 1.00 86.19 92 ALA A CA 1
ATOM 716 C C . ALA A 1 92 ? -5.874 -10.241 13.263 1.00 86.19 92 ALA A C 1
ATOM 718 O O . ALA A 1 92 ? -6.389 -10.957 14.124 1.00 86.19 92 ALA A O 1
ATOM 719 N N . LYS A 1 93 ? -5.385 -9.026 13.552 1.00 85.00 93 LYS A N 1
ATOM 720 C CA . LYS A 1 93 ? -5.466 -8.414 14.887 1.00 85.00 93 LYS A CA 1
ATOM 721 C C . LYS A 1 93 ? -6.844 -7.825 15.180 1.00 85.00 93 LYS A C 1
ATOM 723 O O . LYS A 1 93 ? -7.265 -7.846 16.333 1.00 85.00 93 LYS A O 1
ATOM 728 N N . ILE A 1 94 ? -7.523 -7.290 14.167 1.00 82.44 94 ILE A N 1
ATOM 729 C CA . ILE A 1 94 ? -8.764 -6.517 14.346 1.00 82.44 94 ILE A CA 1
ATOM 730 C C . ILE A 1 94 ? -10.023 -7.331 14.024 1.00 82.44 94 ILE A C 1
ATOM 732 O O . ILE A 1 94 ? -11.084 -7.096 14.594 1.00 82.44 94 ILE A O 1
ATOM 736 N N . ASP A 1 95 ? -9.893 -8.296 13.118 1.00 80.62 95 ASP A N 1
ATOM 737 C CA . ASP A 1 95 ? -10.944 -9.170 12.615 1.00 80.62 95 ASP A CA 1
ATOM 738 C C . ASP A 1 95 ? -10.436 -10.619 12.587 1.00 80.62 95 ASP A C 1
ATOM 740 O O . ASP A 1 95 ? -10.344 -11.285 11.554 1.00 80.62 95 ASP A O 1
ATOM 744 N N . SER A 1 96 ? -10.088 -11.131 13.767 1.00 78.00 96 SER A N 1
ATOM 745 C CA . SER A 1 96 ? -9.599 -12.504 13.948 1.00 78.00 96 SER A CA 1
ATOM 746 C C . SER A 1 96 ? -10.609 -13.574 13.512 1.00 78.00 96 SER A C 1
ATOM 748 O O . SER A 1 96 ? -10.217 -14.686 13.156 1.00 78.00 96 SER A O 1
ATOM 750 N N . ASN A 1 97 ? -11.901 -13.235 13.493 1.00 80.56 97 ASN A N 1
ATOM 751 C CA . ASN A 1 97 ? -12.976 -14.113 13.034 1.00 80.56 97 ASN A CA 1
ATOM 752 C C . ASN A 1 97 ? -13.206 -14.046 11.516 1.00 80.56 97 ASN A C 1
ATOM 754 O O . ASN A 1 97 ? -14.050 -14.791 11.018 1.00 80.56 97 ASN A O 1
ATOM 758 N N . LYS A 1 98 ? -12.488 -13.173 10.790 1.00 77.75 98 LYS A N 1
ATOM 759 C CA . LYS A 1 98 ? -12.698 -12.888 9.361 1.00 77.75 98 LYS A CA 1
ATOM 760 C C . LYS A 1 98 ? -14.150 -12.523 9.029 1.00 77.75 98 LYS A C 1
ATOM 762 O O . LYS A 1 98 ? -14.647 -12.861 7.958 1.00 77.75 98 LYS A O 1
ATOM 767 N N . ALA A 1 99 ? -14.843 -11.861 9.953 1.00 75.25 99 ALA A N 1
ATOM 768 C CA . ALA A 1 99 ? -16.246 -11.499 9.802 1.00 75.25 99 ALA A CA 1
ATOM 769 C C . ALA A 1 99 ? -16.468 -10.448 8.704 1.00 75.25 99 ALA A C 1
ATOM 771 O O . ALA A 1 99 ? -17.571 -10.353 8.172 1.00 75.25 99 ALA A O 1
ATOM 772 N N . LEU A 1 100 ? -15.441 -9.662 8.370 1.00 74.50 100 LEU A N 1
ATOM 773 C CA . LEU A 1 100 ? -15.486 -8.688 7.281 1.00 74.50 100 LEU A CA 1
ATOM 774 C C . LEU A 1 100 ? -15.271 -9.328 5.906 1.00 74.50 100 LEU A C 1
ATOM 776 O O . LEU A 1 100 ? -15.482 -8.654 4.900 1.00 74.50 100 LEU A O 1
ATOM 780 N N . GLU A 1 101 ? -14.812 -10.585 5.866 1.00 75.44 101 GLU A N 1
ATOM 781 C CA . GLU A 1 101 ? -14.426 -11.311 4.647 1.00 75.44 101 GLU A CA 1
ATOM 782 C C . GLU A 1 101 ? -13.424 -10.538 3.762 1.00 75.44 101 GLU A C 1
ATOM 784 O O . GLU A 1 101 ? -13.277 -10.812 2.574 1.00 75.44 101 GLU A O 1
ATOM 789 N N . LEU A 1 102 ? -12.688 -9.585 4.345 1.00 76.69 102 LEU A N 1
ATOM 790 C CA . LEU A 1 102 ? -11.674 -8.804 3.646 1.00 76.69 102 LEU A CA 1
ATOM 791 C C . LEU A 1 102 ? -10.381 -9.611 3.559 1.00 76.69 102 LEU A C 1
ATOM 793 O O . LEU A 1 102 ? -9.750 -9.914 4.571 1.00 76.69 102 LEU A O 1
ATOM 797 N N . ASN A 1 103 ? -9.972 -9.935 2.338 1.00 79.50 103 ASN A N 1
ATOM 798 C CA . ASN A 1 103 ? -8.643 -10.464 2.055 1.00 79.50 103 ASN A CA 1
ATOM 799 C C . ASN A 1 103 ? -7.832 -9.440 1.252 1.00 79.50 103 ASN A C 1
ATOM 801 O O . ASN A 1 103 ? -8.391 -8.686 0.452 1.00 79.50 103 ASN A O 1
ATOM 805 N N . SER A 1 104 ? -6.519 -9.403 1.479 1.00 82.69 104 SER A N 1
ATOM 806 C CA . SER A 1 104 ? -5.601 -8.481 0.802 1.00 82.69 104 SER A CA 1
ATOM 807 C C . SER A 1 104 ? -5.720 -8.527 -0.726 1.00 82.69 104 SER A C 1
ATOM 809 O O . SER A 1 104 ? -5.840 -7.480 -1.355 1.00 82.69 104 SER A O 1
ATOM 811 N N . HIS A 1 105 ? -5.751 -9.723 -1.315 1.00 83.06 105 HIS A N 1
ATOM 812 C CA . HIS A 1 105 ? -5.747 -9.925 -2.767 1.00 83.06 105 HIS A CA 1
ATOM 813 C C . HIS A 1 105 ? -6.997 -9.416 -3.500 1.00 83.06 105 HIS A C 1
ATOM 815 O O . HIS A 1 105 ? -6.891 -8.978 -4.641 1.00 83.06 105 HIS A O 1
ATOM 821 N N . GLU A 1 106 ? -8.172 -9.481 -2.881 1.00 82.19 106 GLU A N 1
ATOM 822 C CA . GLU A 1 106 ? -9.430 -8.997 -3.462 1.00 82.19 106 GLU A CA 1
ATOM 823 C C . GLU A 1 106 ? -9.720 -7.554 -3.047 1.00 82.19 106 GLU A C 1
ATOM 825 O O . GLU A 1 106 ? -10.382 -6.818 -3.784 1.00 82.19 106 GLU A O 1
ATOM 830 N N . S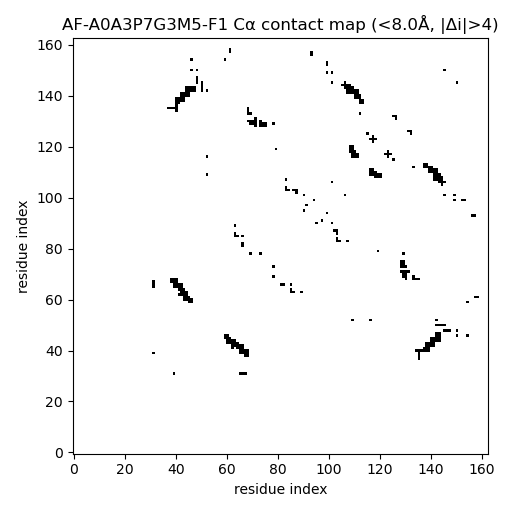ER A 1 107 ? -9.217 -7.141 -1.879 1.00 84.06 107 SER A N 1
ATOM 831 C CA . SER A 1 107 ? -9.494 -5.816 -1.330 1.00 84.06 107 SER A CA 1
ATOM 832 C C . SER A 1 107 ? -8.506 -4.770 -1.823 1.00 84.06 107 SER A C 1
ATOM 834 O O . SER A 1 107 ? -8.909 -3.645 -2.067 1.00 84.06 107 SER A O 1
ATOM 836 N N . ILE A 1 108 ? -7.218 -5.066 -1.977 1.00 88.81 108 ILE A N 1
ATOM 837 C CA . ILE A 1 108 ? -6.229 -4.046 -2.345 1.00 88.81 108 ILE A CA 1
ATOM 838 C C . ILE A 1 108 ? -6.179 -3.895 -3.865 1.00 88.81 108 ILE A C 1
ATOM 840 O O . ILE A 1 108 ? -5.710 -4.778 -4.574 1.00 88.81 108 ILE A O 1
ATOM 844 N N . ILE A 1 109 ? -6.613 -2.738 -4.366 1.00 88.69 109 ILE A N 1
ATOM 845 C CA . ILE A 1 109 ? -6.556 -2.418 -5.806 1.00 88.69 109 ILE A CA 1
ATOM 846 C C . ILE A 1 109 ? -5.268 -1.709 -6.211 1.00 88.69 109 ILE A C 1
ATOM 848 O O . ILE A 1 109 ? -4.880 -1.709 -7.378 1.00 88.69 109 ILE A O 1
ATOM 852 N N . GLY A 1 110 ? -4.615 -1.062 -5.255 1.00 90.75 110 GLY A N 1
ATOM 853 C CA . GLY A 1 110 ? -3.501 -0.185 -5.543 1.00 90.75 110 GLY A CA 1
ATOM 854 C C . GLY A 1 110 ? -3.064 0.614 -4.337 1.00 90.75 110 GLY A C 1
ATOM 855 O O . GLY A 1 110 ? -3.654 0.534 -3.257 1.00 90.75 110 GLY A O 1
ATOM 856 N N . TYR A 1 111 ? -2.022 1.405 -4.535 1.00 91.81 111 TYR A N 1
ATOM 857 C CA . TYR A 1 111 ? -1.496 2.290 -3.513 1.00 91.81 111 TYR A CA 1
ATOM 858 C C . TYR A 1 111 ? -0.829 3.519 -4.125 1.00 91.81 111 TYR A C 1
ATOM 860 O O . TYR A 1 111 ? -0.295 3.488 -5.233 1.00 91.81 111 TYR A O 1
ATOM 868 N N . GLU A 1 112 ? -0.867 4.622 -3.391 1.00 90.94 112 GLU A N 1
ATOM 869 C CA . GLU A 1 112 ? -0.231 5.884 -3.756 1.00 90.94 112 GLU A CA 1
ATOM 870 C C . GLU A 1 112 ? 1.063 6.078 -2.971 1.00 90.94 112 GLU A C 1
ATOM 872 O O . GLU A 1 112 ? 1.146 5.756 -1.783 1.00 90.94 112 GLU A O 1
ATOM 877 N N . PHE A 1 113 ? 2.057 6.640 -3.650 1.00 90.25 113 PHE A N 1
ATOM 878 C CA . PHE A 1 113 ? 3.266 7.177 -3.049 1.00 90.25 113 PHE A CA 1
ATOM 879 C C . PHE A 1 113 ? 3.693 8.430 -3.816 1.00 90.25 113 PHE A C 1
ATOM 881 O O . PHE A 1 113 ? 3.864 8.415 -5.036 1.00 90.25 113 PHE A O 1
ATOM 888 N N . GLY A 1 114 ? 3.872 9.538 -3.095 1.00 86.44 114 GLY A N 1
ATOM 889 C CA . GLY A 1 114 ? 4.238 10.813 -3.714 1.00 86.44 114 GLY A CA 1
ATOM 890 C C . GLY A 1 114 ? 3.140 11.291 -4.665 1.00 86.44 114 GLY A C 1
ATOM 891 O O . GLY A 1 114 ? 2.020 11.528 -4.219 1.00 86.44 114 GLY A O 1
ATOM 892 N N . ASP A 1 115 ? 3.477 11.405 -5.950 1.00 86.19 115 ASP A N 1
ATOM 893 C CA . ASP A 1 115 ? 2.562 11.815 -7.026 1.00 86.19 115 ASP A CA 1
ATOM 894 C C . ASP A 1 115 ? 2.133 10.644 -7.930 1.00 86.19 115 ASP A C 1
ATOM 896 O O . ASP A 1 115 ? 1.469 10.849 -8.949 1.00 86.19 115 ASP A O 1
ATOM 900 N N . PHE A 1 116 ? 2.535 9.413 -7.598 1.00 89.88 116 PHE A N 1
ATOM 901 C CA . PHE A 1 116 ? 2.223 8.232 -8.393 1.00 89.88 116 PHE A CA 1
ATOM 902 C C . PHE A 1 116 ? 1.219 7.334 -7.682 1.00 89.88 116 PHE A C 1
ATOM 904 O O . PHE A 1 116 ? 1.325 7.080 -6.481 1.00 89.88 116 PHE A O 1
ATOM 911 N N . ILE A 1 117 ? 0.279 6.798 -8.460 1.00 90.31 117 ILE A N 1
ATOM 912 C CA . ILE A 1 117 ? -0.646 5.776 -7.995 1.00 90.31 117 ILE A CA 1
ATOM 913 C C . ILE A 1 117 ? -0.383 4.490 -8.766 1.00 90.31 117 ILE A C 1
ATOM 915 O O . ILE A 1 117 ? -0.576 4.424 -9.983 1.00 90.31 117 ILE A O 1
ATOM 919 N N . ARG A 1 118 ? 0.054 3.470 -8.030 1.00 91.69 118 ARG A N 1
ATOM 920 C CA . ARG A 1 118 ? 0.213 2.116 -8.535 1.00 91.69 118 ARG A CA 1
ATOM 921 C C . ARG A 1 118 ? -1.122 1.399 -8.481 1.00 91.69 118 ARG A C 1
ATOM 923 O O . ARG A 1 118 ? -1.722 1.268 -7.421 1.00 91.69 118 ARG A O 1
ATOM 930 N N . ASP A 1 119 ? -1.546 0.924 -9.636 1.00 90.00 119 ASP A N 1
ATOM 931 C CA . ASP A 1 119 ? -2.677 0.032 -9.824 1.00 90.00 119 ASP A CA 1
ATOM 932 C C . ASP A 1 119 ? -2.099 -1.373 -10.036 1.00 90.00 119 ASP A C 1
ATOM 934 O O . ASP A 1 119 ? -1.311 -1.607 -10.960 1.00 90.00 119 ASP A O 1
ATOM 938 N N . ILE A 1 120 ? -2.443 -2.284 -9.126 1.00 90.00 120 ILE A N 1
ATOM 939 C CA . ILE A 1 120 ? -1.875 -3.635 -9.086 1.00 90.00 120 ILE A CA 1
ATOM 940 C C . ILE A 1 120 ? -2.436 -4.489 -10.228 1.00 90.00 120 ILE A C 1
ATOM 942 O O . ILE A 1 120 ? -1.695 -5.270 -10.824 1.00 90.00 120 ILE A O 1
ATOM 946 N N . GLU A 1 121 ? -3.710 -4.312 -10.591 1.00 87.69 121 GLU A N 1
ATOM 947 C CA . GLU A 1 121 ? -4.362 -5.085 -11.659 1.00 87.69 121 GLU A CA 1
ATOM 948 C C . GLU A 1 121 ? -3.755 -4.766 -13.030 1.00 87.69 121 GLU A C 1
ATOM 950 O O . GLU A 1 121 ? -3.551 -5.657 -13.856 1.00 87.69 121 GLU A O 1
ATOM 955 N N . THR A 1 122 ? -3.428 -3.496 -13.269 1.00 88.94 122 THR A N 1
ATOM 956 C CA . THR A 1 122 ? -2.790 -3.048 -14.518 1.00 88.94 122 THR A CA 1
ATOM 957 C C . THR A 1 122 ? -1.265 -3.164 -14.500 1.00 88.94 122 THR A C 1
ATOM 959 O O . THR A 1 122 ? -0.621 -2.904 -15.519 1.00 88.94 122 THR A O 1
ATOM 962 N N . ASN A 1 123 ? -0.686 -3.553 -13.359 1.00 88.81 123 ASN A N 1
ATOM 963 C CA . ASN A 1 123 ? 0.746 -3.526 -13.077 1.00 88.81 123 ASN A CA 1
ATOM 964 C C . ASN A 1 123 ? 1.394 -2.172 -13.429 1.00 88.81 123 ASN A C 1
ATOM 966 O O . ASN A 1 123 ? 2.476 -2.117 -14.022 1.00 88.81 123 ASN A O 1
ATOM 970 N N . SER A 1 124 ? 0.724 -1.063 -13.100 1.00 89.25 124 SER A N 1
ATOM 971 C CA . SER A 1 124 ? 1.247 0.263 -13.418 1.00 89.25 124 SER A CA 1
ATOM 972 C C . SER A 1 124 ? 2.492 0.560 -12.577 1.00 89.25 124 SER A C 1
ATOM 974 O O . SER A 1 124 ? 2.522 0.371 -11.358 1.00 89.25 124 SER A O 1
ATOM 976 N N . ALA A 1 125 ? 3.562 1.007 -13.231 1.00 89.88 125 ALA A N 1
ATOM 977 C CA . ALA A 1 125 ? 4.824 1.309 -12.572 1.00 89.88 125 ALA A CA 1
ATOM 978 C C . ALA A 1 125 ? 5.467 2.561 -13.189 1.00 89.88 125 ALA A C 1
ATOM 980 O O . ALA A 1 125 ? 5.506 2.680 -14.416 1.00 89.88 125 ALA A O 1
ATOM 981 N N . PRO A 1 126 ? 5.995 3.488 -12.371 1.00 89.88 126 PRO A N 1
ATOM 982 C CA . PRO A 1 126 ? 6.703 4.667 -12.864 1.00 89.88 126 PRO A CA 1
ATOM 983 C C . PRO A 1 126 ? 8.155 4.348 -13.254 1.00 89.88 126 PRO A C 1
ATOM 985 O O . PRO A 1 126 ? 8.794 5.124 -13.960 1.00 89.88 126 PRO A O 1
ATOM 988 N N . SER A 1 127 ? 8.682 3.217 -12.784 1.00 91.44 127 SER A N 1
ATOM 989 C CA . SER A 1 127 ? 10.060 2.766 -12.964 1.00 91.44 127 SER A CA 1
ATOM 990 C C . SER A 1 127 ? 10.126 1.234 -13.014 1.00 91.44 127 SER A C 1
ATOM 992 O O . SER A 1 127 ? 9.206 0.562 -12.536 1.00 91.44 127 SER A O 1
ATOM 994 N N . PRO A 1 128 ? 11.219 0.651 -13.541 1.00 90.81 128 PRO A N 1
ATOM 995 C CA . PRO A 1 128 ? 11.402 -0.801 -13.564 1.00 90.81 128 PRO A CA 1
ATOM 996 C C . PRO A 1 128 ? 11.430 -1.435 -12.170 1.00 90.81 128 PRO A C 1
ATOM 998 O O . PRO A 1 128 ? 10.976 -2.566 -12.011 1.00 90.81 128 PRO A O 1
ATOM 1001 N N . ILE A 1 129 ? 11.955 -0.716 -11.171 1.00 93.06 129 ILE A N 1
ATOM 1002 C CA . ILE A 1 129 ? 12.054 -1.192 -9.790 1.00 93.06 129 ILE A CA 1
ATOM 1003 C C . ILE A 1 129 ? 11.569 -0.137 -8.784 1.00 93.06 129 ILE A C 1
ATOM 1005 O O . ILE A 1 129 ? 11.777 1.062 -8.996 1.00 93.06 129 ILE A O 1
ATOM 1009 N N . PRO A 1 130 ? 10.968 -0.560 -7.659 1.00 92.62 130 PRO A N 1
ATOM 1010 C CA . PRO A 1 130 ? 10.450 0.339 -6.629 1.00 92.62 130 PRO A CA 1
ATOM 1011 C C . PRO A 1 130 ? 11.522 1.223 -5.979 1.00 92.62 130 PRO A C 1
ATOM 1013 O O . PRO A 1 130 ? 11.245 2.376 -5.653 1.00 92.62 130 PRO A O 1
ATOM 1016 N N . ALA A 1 131 ? 12.753 0.724 -5.835 1.00 92.31 131 ALA A N 1
ATOM 1017 C CA . ALA A 1 131 ? 13.862 1.462 -5.222 1.00 92.31 131 ALA A CA 1
ATOM 1018 C C . ALA A 1 131 ? 14.275 2.735 -5.989 1.00 92.31 131 ALA A C 1
ATOM 1020 O O . ALA A 1 131 ? 14.906 3.613 -5.407 1.00 92.31 131 ALA A O 1
ATOM 1021 N N . ASP A 1 132 ? 13.909 2.855 -7.271 1.00 91.88 132 ASP A N 1
ATOM 1022 C CA . ASP A 1 132 ? 14.220 4.039 -8.085 1.00 91.88 132 ASP A CA 1
ATOM 1023 C C . ASP A 1 132 ? 13.346 5.249 -7.729 1.00 91.88 132 ASP A C 1
ATOM 1025 O O . ASP A 1 132 ? 13.709 6.388 -8.023 1.00 91.88 132 ASP A O 1
ATOM 1029 N N . VAL A 1 133 ? 12.179 5.010 -7.125 1.00 91.94 133 VAL A N 1
ATOM 1030 C CA . VAL A 1 133 ? 11.163 6.043 -6.872 1.00 91.94 133 VAL A CA 1
ATOM 1031 C C . VAL A 1 133 ? 10.797 6.168 -5.400 1.00 91.94 133 VAL A C 1
ATOM 1033 O O . VAL A 1 133 ? 10.508 7.268 -4.932 1.00 91.94 133 VAL A O 1
ATOM 1036 N N . LEU A 1 134 ? 10.842 5.069 -4.645 1.00 92.06 134 LEU A N 1
ATOM 1037 C CA . LEU A 1 134 ? 10.530 5.073 -3.225 1.00 92.06 134 LEU A CA 1
ATOM 1038 C C . LEU A 1 134 ? 11.740 5.521 -2.412 1.00 92.06 134 LEU A C 1
ATOM 1040 O O . LEU A 1 134 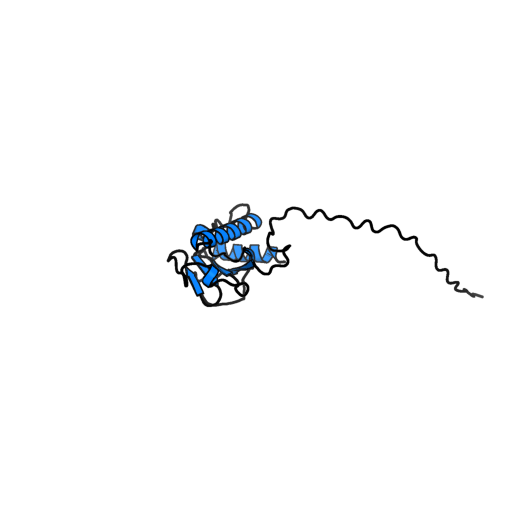? 12.824 4.948 -2.468 1.00 92.06 134 LEU A O 1
ATOM 1044 N N . THR A 1 135 ? 11.516 6.544 -1.598 1.00 88.25 135 THR A N 1
ATOM 1045 C CA . THR A 1 135 ? 12.498 7.101 -0.661 1.00 88.25 135 THR A CA 1
ATOM 1046 C C . THR A 1 135 ? 11.860 7.264 0.713 1.00 88.25 135 THR A C 1
ATOM 1048 O O . THR A 1 135 ? 10.640 7.251 0.832 1.00 88.25 135 THR A O 1
ATOM 1051 N N . HIS A 1 136 ? 12.670 7.493 1.746 1.00 86.19 136 HIS A N 1
ATOM 1052 C CA . HIS A 1 136 ? 12.228 7.723 3.131 1.00 86.19 136 HIS A CA 1
ATOM 1053 C C . HIS A 1 136 ? 11.252 8.902 3.321 1.00 86.19 136 HIS A C 1
ATOM 1055 O O . HIS A 1 136 ? 10.676 9.043 4.392 1.00 86.19 136 HIS A O 1
ATOM 1061 N N . ASN A 1 137 ? 11.073 9.753 2.306 1.00 84.25 137 ASN A N 1
ATOM 1062 C CA . ASN A 1 137 ? 10.116 10.861 2.332 1.00 84.25 137 ASN A CA 1
ATOM 1063 C C . ASN A 1 137 ? 8.705 10.455 1.879 1.00 84.25 137 ASN A C 1
ATOM 1065 O O . ASN A 1 137 ? 7.811 11.299 1.850 1.00 84.25 137 ASN A O 1
ATOM 1069 N N . HIS A 1 138 ? 8.519 9.201 1.467 1.00 88.25 138 HIS A N 1
ATOM 1070 C CA . HIS A 1 138 ? 7.245 8.700 0.982 1.00 88.25 138 HIS A CA 1
ATOM 1071 C C . HIS A 1 138 ? 6.491 7.964 2.086 1.00 88.25 138 HIS A C 1
ATOM 1073 O O . HIS A 1 138 ? 7.042 7.104 2.772 1.00 88.25 138 HIS A O 1
ATOM 1079 N N . ASP A 1 139 ? 5.199 8.255 2.167 1.00 89.19 139 ASP A N 1
ATOM 1080 C CA . AS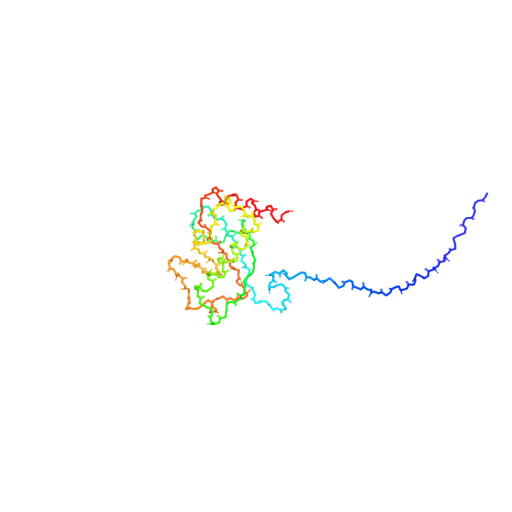P A 1 139 ? 4.227 7.404 2.836 1.00 89.19 139 ASP A CA 1
ATOM 1081 C C . ASP A 1 139 ? 3.496 6.593 1.762 1.00 89.19 139 ASP A C 1
ATOM 1083 O O . ASP A 1 139 ? 3.215 7.103 0.672 1.00 89.19 139 ASP A O 1
ATOM 1087 N N . ILE A 1 140 ? 3.204 5.331 2.068 1.00 91.81 140 ILE A N 1
ATOM 1088 C CA . ILE A 1 140 ? 2.400 4.461 1.215 1.00 91.81 140 ILE A CA 1
ATOM 1089 C C . ILE A 1 140 ? 0.958 4.537 1.675 1.00 91.81 140 ILE A C 1
ATOM 1091 O O . ILE A 1 140 ? 0.660 4.265 2.838 1.00 91.81 140 ILE A O 1
ATOM 1095 N N . ARG A 1 141 ? 0.055 4.833 0.747 1.00 89.38 141 ARG A N 1
ATOM 1096 C CA . ARG A 1 141 ? -1.377 4.868 1.014 1.00 89.38 141 ARG A CA 1
ATOM 1097 C C . ARG A 1 141 ? -2.105 3.816 0.200 1.00 89.38 141 ARG A C 1
ATOM 1099 O O . ARG A 1 141 ? -2.229 3.951 -1.010 1.00 89.38 141 ARG A O 1
ATOM 1106 N N . ILE A 1 142 ? -2.592 2.779 0.866 1.00 90.88 142 ILE A N 1
ATOM 1107 C CA . ILE A 1 142 ? -3.333 1.672 0.262 1.00 90.88 142 ILE A CA 1
ATOM 1108 C C . ILE A 1 142 ? -4.769 2.101 -0.040 1.00 90.88 142 ILE A C 1
ATOM 1110 O O . ILE A 1 142 ? -5.440 2.687 0.813 1.00 90.88 142 ILE A O 1
ATOM 1114 N N . TYR A 1 143 ? -5.250 1.744 -1.229 1.00 87.00 143 TYR A N 1
ATOM 1115 C CA . TYR A 1 143 ? -6.650 1.853 -1.617 1.00 87.00 143 TYR A CA 1
ATOM 1116 C C . TYR A 1 143 ? -7.321 0.490 -1.578 1.00 87.00 143 TYR A C 1
ATOM 1118 O O . TYR A 1 143 ? -6.818 -0.487 -2.141 1.00 87.00 143 TYR A O 1
ATOM 1126 N N . LEU A 1 144 ? -8.496 0.461 -0.954 1.00 84.88 144 LEU A N 1
ATOM 1127 C CA . LEU A 1 144 ? -9.326 -0.729 -0.884 1.00 84.88 144 LEU A CA 1
ATOM 1128 C C . LEU A 1 144 ? -10.510 -0.649 -1.854 1.00 84.88 144 LEU A C 1
ATOM 1130 O O . LEU A 1 144 ? -11.192 0.371 -1.953 1.00 84.88 144 LEU A O 1
ATOM 1134 N N . ARG A 1 145 ? -10.787 -1.764 -2.521 1.00 78.94 145 ARG A N 1
ATOM 1135 C CA . ARG A 1 145 ? -12.067 -2.138 -3.109 1.00 78.94 145 ARG A CA 1
ATOM 1136 C C . ARG A 1 145 ? -12.811 -2.956 -2.065 1.00 78.94 145 ARG A C 1
ATOM 1138 O O . ARG A 1 145 ? -12.277 -3.894 -1.491 1.00 78.94 145 ARG A O 1
ATOM 1145 N N . GLY A 1 146 ? -14.053 -2.595 -1.809 1.00 67.25 146 GLY A N 1
ATOM 1146 C CA . GLY A 1 146 ? -14.892 -3.347 -0.895 1.00 67.25 146 GLY A CA 1
ATOM 1147 C C . GLY A 1 146 ? -16.314 -2.836 -0.929 1.00 67.25 146 GLY A C 1
ATOM 1148 O O . GLY A 1 146 ? -16.582 -1.704 -1.347 1.00 67.25 146 GLY A O 1
ATOM 1149 N N . ASP A 1 147 ? -17.231 -3.677 -0.468 1.00 64.75 147 ASP A N 1
ATOM 1150 C CA . ASP A 1 147 ? -18.594 -3.246 -0.222 1.00 64.75 147 ASP A CA 1
ATOM 1151 C C . ASP A 1 147 ? -18.586 -2.136 0.826 1.00 64.75 147 ASP A C 1
ATOM 1153 O O . ASP A 1 147 ? -17.931 -2.240 1.868 1.00 64.75 147 ASP A O 1
ATOM 1157 N N . LYS A 1 148 ? -19.343 -1.061 0.563 1.00 64.81 148 LYS A N 1
ATOM 1158 C CA . LYS A 1 148 ? -19.397 0.111 1.454 1.00 64.81 148 LYS A CA 1
ATOM 1159 C C . LYS A 1 148 ? -19.644 -0.276 2.910 1.00 64.81 148 LYS A C 1
ATOM 1161 O O . LYS A 1 148 ? -19.111 0.368 3.804 1.00 64.81 148 LYS A O 1
ATOM 1166 N N . PHE A 1 149 ? -20.443 -1.319 3.133 1.00 66.31 149 PHE A N 1
ATOM 1167 C CA . PHE A 1 149 ? -20.770 -1.827 4.458 1.00 66.31 149 PHE A CA 1
ATOM 1168 C C . PHE A 1 149 ? -19.551 -2.423 5.179 1.00 66.31 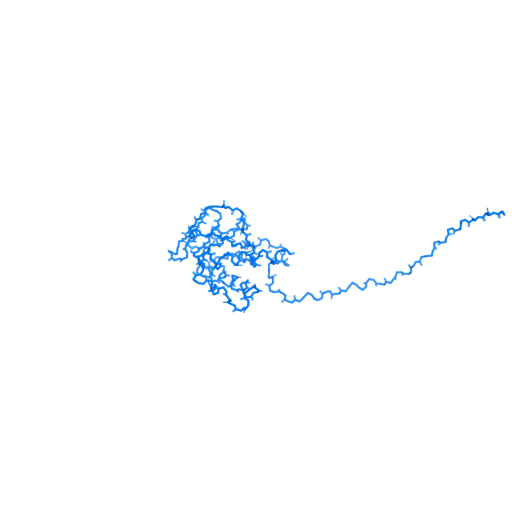149 PHE A C 1
ATOM 1170 O O . PHE A 1 149 ? -19.265 -2.021 6.304 1.00 66.31 149 PHE A O 1
ATOM 1177 N N . ASN A 1 150 ? -18.784 -3.297 4.521 1.00 67.56 150 ASN A N 1
ATOM 1178 C CA . ASN A 1 150 ? -17.602 -3.926 5.122 1.00 67.56 150 ASN A CA 1
ATOM 1179 C C . ASN A 1 150 ? -16.499 -2.896 5.379 1.00 67.56 150 ASN A C 1
ATOM 1181 O O . ASN A 1 150 ? -15.860 -2.927 6.427 1.00 67.56 150 ASN A O 1
ATOM 1185 N N . LEU A 1 151 ? -16.338 -1.925 4.476 1.00 66.69 151 LEU A N 1
ATOM 1186 C CA . LEU A 1 151 ? -15.399 -0.818 4.654 1.00 66.69 151 LEU A CA 1
ATOM 1187 C C . LEU A 1 151 ? -15.800 0.123 5.802 1.00 66.69 151 LEU A C 1
ATOM 1189 O O . LEU A 1 151 ? -14.932 0.562 6.549 1.00 66.69 151 LEU A O 1
ATOM 1193 N N . LEU A 1 152 ? -17.097 0.397 5.995 1.00 69.31 152 LEU A N 1
ATOM 1194 C CA . LEU A 1 152 ? -17.587 1.175 7.143 1.00 69.31 152 LEU A CA 1
ATOM 1195 C C . LEU A 1 152 ? -17.284 0.474 8.468 1.00 69.31 152 LEU A C 1
ATOM 1197 O O . LEU A 1 152 ? -16.817 1.121 9.405 1.00 69.31 152 LEU A O 1
ATOM 1201 N N . ILE A 1 153 ? -17.527 -0.838 8.543 1.00 72.25 153 ILE A N 1
ATOM 1202 C CA . ILE A 1 153 ? -17.208 -1.612 9.747 1.00 72.25 153 ILE A CA 1
ATOM 1203 C C . ILE A 1 153 ? -15.694 -1.644 9.957 1.00 72.25 153 ILE A C 1
ATOM 1205 O O . ILE A 1 153 ? -15.247 -1.454 11.083 1.00 72.25 153 ILE A O 1
ATOM 1209 N N . LEU A 1 154 ? -14.904 -1.815 8.893 1.00 73.06 154 LEU A N 1
ATOM 1210 C CA . LEU A 1 154 ? -13.448 -1.769 8.977 1.00 73.06 154 LEU A CA 1
ATOM 1211 C C . LEU A 1 154 ? -12.963 -0.443 9.573 1.00 73.06 154 LEU A C 1
ATOM 1213 O O . LEU A 1 154 ? -12.191 -0.455 10.527 1.00 73.06 154 LEU A O 1
ATOM 1217 N N . THR A 1 155 ? -13.436 0.692 9.050 1.00 72.19 155 THR A N 1
ATOM 1218 C CA . THR A 1 155 ? -13.078 2.014 9.578 1.00 72.19 155 THR A CA 1
ATOM 1219 C C . THR A 1 155 ? -13.479 2.160 11.046 1.00 72.19 155 THR A C 1
ATOM 1221 O O . THR A 1 155 ? -12.684 2.653 11.840 1.00 72.19 155 THR A O 1
ATOM 1224 N N . ASP A 1 156 ? -14.672 1.703 11.433 1.00 74.81 156 ASP A N 1
ATOM 1225 C CA . ASP A 1 156 ? -15.134 1.752 12.827 1.00 74.81 156 ASP A CA 1
ATOM 1226 C C . ASP A 1 156 ? -14.261 0.890 13.761 1.00 74.81 156 ASP A C 1
ATOM 1228 O O . ASP A 1 156 ? -13.857 1.352 14.829 1.00 74.81 156 ASP A O 1
ATOM 1232 N N . GLN A 1 157 ? -13.895 -0.328 13.342 1.00 72.94 157 GLN A N 1
ATOM 1233 C CA . GLN A 1 157 ? -12.993 -1.211 14.095 1.00 72.94 157 GLN A CA 1
ATOM 1234 C C . GLN A 1 157 ? -11.586 -0.620 14.210 1.00 72.94 157 GLN A C 1
ATOM 1236 O O . GLN A 1 157 ? -10.996 -0.619 15.288 1.00 72.94 157 GLN A O 1
ATOM 1241 N N . MET A 1 158 ? -11.063 -0.056 13.122 1.00 75.00 158 MET A N 1
ATOM 1242 C CA . MET A 1 158 ? -9.767 0.615 13.108 1.00 75.00 158 MET A CA 1
ATOM 1243 C C . MET A 1 158 ? -9.733 1.835 14.039 1.00 75.00 158 MET A C 1
ATOM 1245 O O . MET A 1 158 ? -8.772 2.010 14.783 1.00 75.00 158 MET A O 1
ATOM 1249 N N . ILE A 1 159 ? -10.786 2.660 14.045 1.00 68.62 159 ILE A N 1
ATOM 1250 C CA . ILE A 1 159 ? -10.897 3.816 14.949 1.00 68.62 159 ILE A CA 1
ATOM 1251 C C . ILE A 1 159 ? -10.969 3.363 16.415 1.00 68.62 159 ILE A C 1
ATOM 1253 O O . ILE A 1 159 ? -10.365 4.001 17.278 1.00 68.62 159 ILE A O 1
ATOM 1257 N N . LYS A 1 160 ? -11.667 2.259 16.709 1.00 69.00 160 LYS A N 1
ATOM 1258 C CA . LYS A 1 160 ? -11.744 1.679 18.062 1.00 69.00 160 LYS A CA 1
ATOM 1259 C C . LYS A 1 160 ? -10.406 1.188 18.611 1.00 69.00 160 LYS A C 1
ATOM 1261 O O . LYS A 1 160 ? -10.287 1.067 19.818 1.00 69.00 160 LYS A O 1
ATOM 1266 N N . LEU A 1 161 ? -9.424 0.893 17.763 1.00 63.19 161 LEU A N 1
ATOM 1267 C CA . LEU A 1 161 ? -8.083 0.484 18.200 1.00 63.19 161 LEU A CA 1
ATOM 1268 C C . LEU A 1 161 ? -7.147 1.657 18.494 1.00 63.19 161 LEU A C 1
ATOM 1270 O O . LEU A 1 161 ? -6.102 1.458 19.108 1.00 63.19 161 LEU A O 1
ATOM 1274 N N . ILE A 1 162 ? -7.489 2.859 18.027 1.00 62.72 162 ILE A N 1
ATOM 1275 C CA . ILE A 1 162 ? -6.683 4.069 18.233 1.00 62.72 162 ILE A CA 1
ATOM 1276 C C . ILE A 1 162 ? -7.084 4.790 19.533 1.00 62.72 162 ILE A C 1
ATOM 1278 O O . ILE A 1 162 ? -6.249 5.487 20.111 1.00 62.72 162 ILE A O 1
ATOM 1282 N N . ASN A 1 163 ? -8.335 4.633 19.985 1.00 54.53 163 ASN A N 1
ATOM 1283 C CA . ASN A 1 163 ? -8.879 5.253 21.203 1.00 54.53 163 ASN A CA 1
ATOM 1284 C C . ASN A 1 163 ? -8.904 4.281 22.383 1.00 54.53 163 ASN A C 1
ATOM 1286 O O . ASN A 1 163 ? -8.673 4.753 23.518 1.00 54.53 163 ASN A O 1
#

InterPro domains:
  IPR039041 Nav/unc-53 family [PTHR12784] (28-148)
  IPR057126 Neuron navigator 1-like, ubiquitin-like domain [PF23092] (39-143)

Solvent-accessible surface area (backbone atoms only — not comparable to full-atom values): 10359 Å² total; per-residue (Å²): 138,89,81,87,82,85,76,89,74,90,75,83,78,81,86,71,79,86,75,73,78,80,75,80,73,71,92,64,92,60,83,74,77,84,52,101,58,79,52,46,27,46,32,29,39,39,81,49,84,78,65,61,98,70,80,92,65,80,82,70,58,43,80,66,50,71,44,72,58,58,48,93,86,41,43,56,70,56,50,51,49,53,52,35,49,50,47,45,60,43,41,50,74,78,40,71,81,51,81,68,71,78,44,43,85,78,21,52,48,29,36,35,41,86,95,46,71,34,34,61,88,77,62,48,66,98,54,96,37,49,38,82,75,60,51,68,88,34,52,37,36,35,36,43,42,69,58,59,66,47,51,50,50,48,52,52,54,55,54,62,74,76,108

Secondary structure (DSSP, 8-state):
----------------------------S-TTSSSS---EEEEEEE--TT-S------TTEEEEEEEEPPPTT--HHHHHHHHHHHHHHHHHHH-TT-TT---HHHHEEEEEETTEEEETTTT--SSSSGGGT--TTPPEEEEEP--HHHHHHHHHHHHHHH-

pLDDT: mean 73.95, std 18.06, range [38.75, 95.06]

Radius of gyration: 24.62 Å; Cα contacts (8 Å, |Δi|>4): 188; chains: 1; bounding box: 42×43×91 Å

Mean predicted aligned error: 15.45 Å

Foldseek 3Di:
DDDDDDDDDDDDDDDDDPPPPPPPDPPDVQVPPPDPDLFKAWEWEDLDQVLDPDPDDPPQIFTLHIDGHDDPPQFPVNVLVRVQVSVVVSCCVQPVVCPLVDHSVQWWQWKDWDPDIQGVVVRDDPDRGRNVPDDSVIHIYTYTDDNPVSSVVVSVSSVVVVD

Sequence (163 aa):
MRAESRTNSQQSLPTLPDDDPVYEIPPNNERCLTGNGTNCLKVTVSVDFSGLLRPRSLAGEVSIGFIQLPSSTITWEIFDAELFKLFDDYMAKIDSNKALELNSHESIIGYEFGDFIRDIETNSAPSPIPADVLTHNHDIRIYLRGDKFNLLILTDQMIKLIN

Organism: Wuchereria bancrofti (NCBI:txid6293)